Protein AF-A0A251XVH7-F1 (afdb_monomer_lite)

Radius of gyration: 17.25 Å; chains: 1; bounding box: 39×46×41 Å

InterPro domains:
  IPR007061 Mycothiol-S-transferase [PF04978] (10-93)
  IPR034660 DinB/YfiT-like putative metalloenzymes [G3DSA:1.20.120.450] (1-94)
  IPR034660 DinB/YfiT-like putative metalloenzymes [SSF109854] (9-92)

Secondary structure (DSSP, 8-state):
-------TTS-BTTBTTGGG---TT--HHHHHHHHHHHHHHHHHHHTTS-TTPBPSSS-TTT--BHHHHHHHHHHHHHHHHHHHHHHHHHHH-----

Structure (mmCIF, N/CA/C/O backbone):
data_AF-A0A251XVH7-F1
#
_entry.id   AF-A0A251XVH7-F1
#
loop_
_atom_site.group_PDB
_atom_site.id
_atom_site.type_symbol
_atom_site.label_atom_id
_atom_site.label_alt_id
_atom_site.label_comp_id
_atom_site.label_asym_id
_atom_site.label_entity_id
_atom_site.label_seq_id
_atom_site.pdbx_PDB_ins_code
_atom_site.Cartn_x
_atom_site.Cartn_y
_atom_site.Cartn_z
_atom_site.occupancy
_atom_site.B_iso_or_equiv
_atom_site.auth_seq_id
_atom_site.auth_comp_id
_atom_site.auth_asym_id
_atom_site.auth_atom_id
_atom_site.pdbx_PDB_model_num
ATOM 1 N N . MET A 1 1 ? -6.458 33.253 -0.722 1.00 34.56 1 MET A N 1
ATOM 2 C CA . MET A 1 1 ? -5.305 32.506 -1.245 1.00 34.56 1 MET A CA 1
ATOM 3 C C . MET A 1 1 ? -5.839 31.102 -1.409 1.00 34.56 1 MET A C 1
ATOM 5 O O . MET A 1 1 ? -6.135 30.481 -0.400 1.00 34.56 1 MET A O 1
ATOM 9 N N . GLU A 1 2 ? -6.220 30.740 -2.634 1.00 29.88 2 GLU A N 1
ATOM 10 C CA . GLU A 1 2 ? -6.727 29.397 -2.937 1.00 29.88 2 GLU A CA 1
ATOM 11 C C . GLU A 1 2 ? -5.613 28.411 -2.603 1.00 29.88 2 GLU A C 1
ATOM 13 O O . GLU A 1 2 ? -4.509 28.545 -3.130 1.00 29.88 2 GLU A O 1
ATOM 18 N N . ALA A 1 3 ? -5.884 27.492 -1.677 1.00 36.97 3 ALA A N 1
ATOM 19 C CA . ALA A 1 3 ? -5.056 26.315 -1.509 1.00 36.97 3 ALA A CA 1
ATOM 20 C C . ALA A 1 3 ? -5.154 25.559 -2.834 1.00 36.97 3 ALA A C 1
ATOM 22 O O . ALA A 1 3 ? -6.244 25.138 -3.222 1.00 36.97 3 ALA A O 1
ATOM 23 N N . GLY A 1 4 ? -4.045 25.523 -3.571 1.00 38.78 4 GLY A N 1
ATOM 24 C CA . GLY A 1 4 ? -3.938 24.698 -4.759 1.00 38.78 4 GLY A CA 1
ATOM 25 C C . GLY A 1 4 ? -4.288 23.262 -4.396 1.00 38.78 4 GLY A C 1
ATOM 26 O O . GLY A 1 4 ? -4.044 22.825 -3.273 1.00 38.78 4 GLY A O 1
ATOM 27 N N . ASP A 1 5 ? -4.896 22.580 -5.354 1.00 41.78 5 ASP A N 1
ATOM 28 C CA . ASP A 1 5 ? -5.119 21.140 -5.386 1.00 41.78 5 ASP A CA 1
ATOM 29 C C . ASP A 1 5 ? -3.751 20.436 -5.348 1.00 41.78 5 ASP A C 1
ATOM 31 O O . ASP A 1 5 ? -3.204 20.035 -6.373 1.00 41.78 5 ASP A O 1
ATOM 35 N N . TYR A 1 6 ? -3.110 20.435 -4.178 1.00 45.19 6 TYR A N 1
ATOM 36 C CA . TYR A 1 6 ? -1.977 19.567 -3.919 1.00 45.19 6 TYR A CA 1
ATOM 37 C C . TYR A 1 6 ? -2.554 18.163 -3.928 1.00 45.19 6 TYR A C 1
ATOM 39 O O . TYR A 1 6 ? -3.438 17.852 -3.127 1.00 45.19 6 TYR A O 1
ATOM 47 N N . ASP A 1 7 ? -2.081 17.345 -4.862 1.00 54.72 7 ASP A N 1
ATOM 48 C CA . ASP A 1 7 ? -2.281 15.908 -4.805 1.00 54.72 7 ASP A CA 1
ATOM 49 C C . ASP A 1 7 ? -1.710 15.436 -3.464 1.00 54.72 7 ASP A C 1
ATOM 51 O O . ASP A 1 7 ? -0.500 15.277 -3.317 1.00 54.72 7 ASP A O 1
ATOM 55 N N . ARG A 1 8 ? -2.579 15.293 -2.453 1.00 56.84 8 ARG A N 1
ATOM 56 C CA . ARG A 1 8 ? -2.213 14.924 -1.074 1.00 56.84 8 ARG A CA 1
ATOM 57 C C . ARG A 1 8 ? -1.502 13.574 -0.986 1.00 56.84 8 ARG A C 1
ATOM 59 O O . ARG A 1 8 ? -1.070 13.184 0.088 1.00 56.84 8 ARG A O 1
ATOM 66 N N . ARG A 1 9 ? -1.398 12.846 -2.100 1.00 57.88 9 ARG A N 1
ATOM 67 C CA . ARG A 1 9 ? -0.692 11.570 -2.193 1.00 57.88 9 ARG A CA 1
ATOM 68 C C . ARG A 1 9 ? 0.790 11.675 -1.858 1.00 57.88 9 ARG A C 1
ATOM 70 O O . ARG A 1 9 ? 1.362 10.658 -1.483 1.00 57.88 9 ARG A O 1
ATOM 77 N N . PHE A 1 10 ? 1.401 12.854 -1.986 1.00 58.94 10 PHE A N 1
ATOM 78 C CA . PHE A 1 10 ? 2.820 13.044 -1.696 1.00 58.94 10 PHE A CA 1
ATOM 79 C C . PHE A 1 10 ? 3.076 14.402 -1.036 1.00 58.94 10 PHE A C 1
ATOM 81 O O . PHE A 1 10 ? 2.582 15.425 -1.517 1.00 58.94 10 PHE A O 1
ATOM 88 N N . GLY A 1 11 ? 3.875 14.415 0.033 1.00 64.12 11 GLY A N 1
ATOM 89 C CA . GLY A 1 11 ? 4.384 15.628 0.660 1.00 64.12 11 GLY A CA 1
ATOM 90 C C . GLY A 1 11 ? 5.090 16.558 -0.332 1.00 64.12 11 GLY A C 1
ATOM 91 O O . GLY A 1 11 ? 5.663 16.139 -1.343 1.00 64.12 11 GLY A O 1
ATOM 92 N N . GLY A 1 12 ? 5.013 17.857 -0.052 1.00 74.69 12 GLY A N 1
ATOM 93 C CA . GLY A 1 12 ? 5.604 18.922 -0.861 1.00 74.69 12 GLY A CA 1
ATOM 94 C C . GLY A 1 12 ? 6.762 19.620 -0.150 1.00 74.69 12 GLY A C 1
ATOM 95 O O . GLY A 1 12 ? 7.018 19.390 1.025 1.00 74.69 12 GLY A O 1
ATOM 96 N N . ASP A 1 13 ? 7.439 20.540 -0.842 1.00 79.56 13 ASP A N 1
ATOM 97 C CA . ASP A 1 13 ? 8.589 21.276 -0.283 1.00 79.56 13 ASP A CA 1
ATOM 98 C C . ASP A 1 13 ? 8.271 22.017 1.035 1.00 79.56 13 ASP A C 1
ATOM 100 O O . ASP A 1 13 ? 9.141 22.158 1.895 1.00 79.56 13 ASP A O 1
ATOM 104 N N . ASP A 1 14 ? 7.031 22.493 1.188 1.00 83.19 14 ASP A N 1
ATOM 105 C CA . ASP A 1 14 ? 6.565 23.225 2.373 1.00 83.19 14 ASP A CA 1
ATOM 106 C C . ASP A 1 14 ? 5.998 22.307 3.476 1.00 83.19 14 ASP A C 1
ATOM 108 O O . ASP A 1 14 ? 5.850 22.749 4.617 1.00 83.19 14 ASP A O 1
ATOM 112 N N . ASP A 1 15 ? 5.691 21.050 3.144 1.00 80.88 15 ASP A N 1
ATOM 113 C CA . ASP A 1 15 ? 5.148 20.037 4.051 1.00 80.88 15 ASP A CA 1
ATOM 114 C C . ASP A 1 15 ? 5.575 18.634 3.579 1.00 80.88 15 ASP A C 1
ATOM 116 O O . ASP A 1 15 ? 4.853 17.978 2.818 1.00 80.88 15 ASP A O 1
ATOM 120 N N . PRO A 1 16 ? 6.793 18.201 3.951 1.00 80.38 16 PRO A N 1
ATOM 121 C CA . PRO A 1 16 ? 7.409 16.996 3.401 1.00 80.38 16 PRO A CA 1
ATOM 122 C C . PRO A 1 16 ? 6.738 15.705 3.870 1.00 80.38 16 PRO A C 1
ATOM 124 O O . PRO A 1 16 ? 6.974 14.674 3.256 1.00 80.38 16 PRO A O 1
ATOM 127 N N . ASP A 1 17 ? 5.939 15.784 4.934 1.00 81.75 17 ASP A N 1
ATOM 128 C CA . ASP A 1 17 ? 5.206 14.671 5.534 1.00 81.75 17 ASP A CA 1
ATOM 129 C C . ASP A 1 17 ? 3.686 14.824 5.303 1.00 81.75 17 ASP A C 1
ATOM 131 O O . ASP A 1 17 ? 2.881 14.166 5.964 1.00 81.75 17 ASP A O 1
ATOM 135 N N . GLY A 1 18 ? 3.269 15.704 4.385 1.00 81.56 18 GLY A N 1
ATOM 136 C CA . GLY A 1 18 ? 1.858 16.026 4.156 1.00 81.56 18 GLY A CA 1
ATOM 137 C C . GLY A 1 18 ? 1.008 14.832 3.709 1.00 81.56 18 GLY A C 1
ATOM 138 O O . GLY A 1 18 ? -0.211 14.853 3.873 1.00 81.56 18 GLY A O 1
ATOM 139 N N . GLU A 1 19 ? 1.618 13.755 3.203 1.00 77.38 19 GLU A N 1
ATOM 140 C CA . GLU A 1 19 ? 0.913 12.502 2.917 1.00 77.38 19 GLU A CA 1
ATOM 141 C C . GLU A 1 19 ? 0.384 11.789 4.176 1.00 77.38 19 GLU A C 1
ATOM 143 O O . GLU A 1 19 ? -0.502 10.937 4.080 1.00 77.38 19 GLU A O 1
ATOM 148 N N . TRP A 1 20 ? 0.906 12.126 5.360 1.00 81.62 20 TRP A N 1
ATOM 149 C CA . TRP A 1 20 ? 0.494 11.549 6.644 1.00 81.62 20 TRP A CA 1
ATOM 150 C C . TRP A 1 20 ? -0.627 12.342 7.325 1.00 81.62 20 TRP A C 1
ATOM 152 O O . TRP A 1 20 ? -1.186 11.886 8.331 1.00 81.62 20 TRP A O 1
ATOM 162 N N . ASP A 1 21 ? -0.978 13.511 6.789 1.00 84.50 21 ASP A N 1
ATOM 163 C CA . ASP A 1 21 ? -1.988 14.384 7.366 1.00 84.50 21 ASP A CA 1
ATOM 164 C C . ASP A 1 21 ? -3.406 13.902 7.040 1.00 84.50 21 ASP A C 1
ATOM 166 O O . ASP A 1 21 ? -3.865 13.914 5.899 1.00 84.50 21 ASP A O 1
ATOM 170 N N . VAL A 1 22 ? -4.145 13.533 8.091 1.00 84.75 22 VAL A N 1
ATOM 171 C CA . VAL A 1 22 ? -5.575 13.206 8.014 1.00 84.75 22 VAL A CA 1
ATOM 172 C C . VAL A 1 22 ? -6.381 14.331 8.658 1.00 84.75 22 VAL A C 1
ATOM 174 O O . VAL A 1 22 ? -6.379 14.527 9.878 1.00 84.75 22 VAL A O 1
ATOM 177 N N . GLY A 1 23 ? -7.082 15.090 7.824 1.00 87.12 23 GLY A N 1
ATOM 178 C CA . GLY A 1 23 ? -7.920 16.214 8.202 1.00 87.12 23 GLY A CA 1
ATOM 179 C C . GLY A 1 23 ? -9.335 15.815 8.641 1.00 87.12 23 GLY A C 1
ATOM 180 O O . GLY A 1 23 ? -9.817 14.712 8.389 1.00 87.12 23 GLY A O 1
ATOM 181 N N . PRO A 1 24 ? -10.080 16.745 9.263 1.00 87.88 24 PRO A N 1
ATOM 182 C CA . PRO A 1 24 ? -11.427 16.484 9.780 1.00 87.88 24 PRO A CA 1
ATOM 183 C C . PRO A 1 24 ? -12.483 16.229 8.692 1.00 87.88 24 PRO A C 1
ATOM 185 O O . PRO A 1 24 ? -13.607 15.846 9.013 1.00 87.88 24 PRO A O 1
ATOM 188 N N . THR A 1 25 ? -12.160 16.507 7.429 1.00 88.38 25 THR A N 1
ATOM 189 C CA . THR A 1 25 ? -13.039 16.287 6.275 1.00 88.38 25 THR A CA 1
ATOM 190 C C . THR A 1 25 ? -12.732 14.999 5.528 1.00 88.38 25 THR A C 1
ATOM 192 O O . THR A 1 25 ? -13.521 14.632 4.664 1.00 88.38 25 THR A O 1
ATOM 195 N N . ASP A 1 26 ? -11.614 14.342 5.833 1.00 87.56 26 ASP A N 1
ATOM 196 C CA . ASP A 1 26 ? -11.191 13.150 5.110 1.00 87.56 26 ASP A CA 1
ATOM 197 C C . ASP A 1 26 ? -11.982 11.945 5.614 1.00 87.56 26 ASP A C 1
ATOM 199 O O . ASP A 1 26 ? -12.141 11.731 6.822 1.00 87.56 26 ASP A O 1
ATOM 203 N N . SER A 1 27 ? -12.533 11.165 4.685 1.00 92.62 27 SER A N 1
ATOM 204 C CA . SER A 1 27 ? -13.292 9.970 5.034 1.00 92.62 27 SER A CA 1
ATOM 205 C C . SER A 1 27 ? -12.447 8.708 4.897 1.00 92.62 27 SER A C 1
ATOM 207 O O . SER A 1 27 ? -11.627 8.566 3.994 1.00 92.62 27 SER A O 1
ATOM 209 N N . LEU A 1 28 ? -12.718 7.723 5.759 1.00 91.12 28 LEU A N 1
ATOM 210 C CA . LEU A 1 28 ? -12.104 6.397 5.654 1.00 91.12 28 LEU A CA 1
ATOM 211 C C . LEU A 1 28 ? -12.327 5.769 4.268 1.00 91.12 28 LEU A C 1
ATOM 213 O O . LEU A 1 28 ? -11.446 5.096 3.749 1.00 91.12 28 LEU A O 1
ATOM 217 N N . ALA A 1 29 ? -13.504 5.980 3.673 1.00 94.44 29 ALA A N 1
ATOM 218 C CA . ALA A 1 29 ? -13.832 5.428 2.364 1.00 94.44 29 ALA A CA 1
ATOM 219 C C . ALA A 1 29 ? -12.961 6.024 1.247 1.00 94.44 29 ALA A C 1
ATOM 221 O O . ALA A 1 29 ? -12.544 5.287 0.361 1.00 94.44 29 ALA A O 1
ATOM 222 N N . GLU A 1 30 ? -12.676 7.327 1.300 1.00 91.00 30 GLU A N 1
ATOM 223 C CA . GLU A 1 30 ? -11.776 7.985 0.345 1.00 91.00 30 GLU A CA 1
ATOM 224 C C . GLU A 1 30 ? -10.340 7.489 0.516 1.00 91.00 30 GLU A C 1
ATOM 226 O O . GLU A 1 30 ? -9.734 7.071 -0.462 1.00 91.00 30 GLU A O 1
ATOM 231 N N . ILE A 1 31 ? -9.843 7.408 1.756 1.00 90.19 31 ILE A N 1
ATOM 232 C CA . ILE A 1 31 ? -8.486 6.915 2.045 1.00 90.19 31 ILE A CA 1
ATOM 233 C C . ILE A 1 31 ? -8.298 5.475 1.545 1.00 90.19 31 ILE A C 1
ATOM 235 O O . ILE A 1 31 ? -7.284 5.150 0.929 1.00 90.19 31 ILE A O 1
ATOM 239 N N . LEU A 1 32 ? -9.285 4.601 1.775 1.00 92.94 32 LEU A N 1
ATOM 240 C CA . LEU A 1 32 ? -9.245 3.228 1.267 1.00 92.94 32 LEU A CA 1
ATOM 241 C C . LEU A 1 32 ? -9.288 3.184 -0.266 1.00 92.94 32 LEU A C 1
ATOM 243 O O . LEU A 1 32 ? -8.553 2.404 -0.865 1.00 92.94 32 LEU A O 1
ATOM 247 N N . ALA A 1 33 ? -10.104 4.028 -0.903 1.00 93.44 33 ALA A N 1
ATOM 248 C CA . ALA A 1 33 ? -10.173 4.101 -2.360 1.00 93.44 33 ALA A CA 1
ATOM 249 C C . ALA A 1 33 ? -8.858 4.606 -2.982 1.00 93.44 33 ALA A C 1
ATOM 251 O O . ALA A 1 33 ? -8.435 4.089 -4.015 1.00 93.44 33 ALA A O 1
ATOM 252 N N . ASP A 1 34 ? -8.192 5.576 -2.351 1.00 90.50 34 ASP A N 1
ATOM 253 C CA . ASP A 1 34 ? -6.879 6.056 -2.786 1.00 90.50 34 ASP A CA 1
ATOM 254 C C . ASP A 1 34 ? -5.799 4.980 -2.629 1.00 90.50 34 ASP A C 1
ATOM 256 O O . ASP A 1 34 ? -5.000 4.776 -3.547 1.00 90.50 34 ASP A O 1
ATOM 260 N N . TYR A 1 35 ? -5.813 4.228 -1.523 1.00 90.31 35 TYR A N 1
ATOM 261 C CA . TYR A 1 35 ? -4.916 3.087 -1.332 1.00 90.31 35 TYR 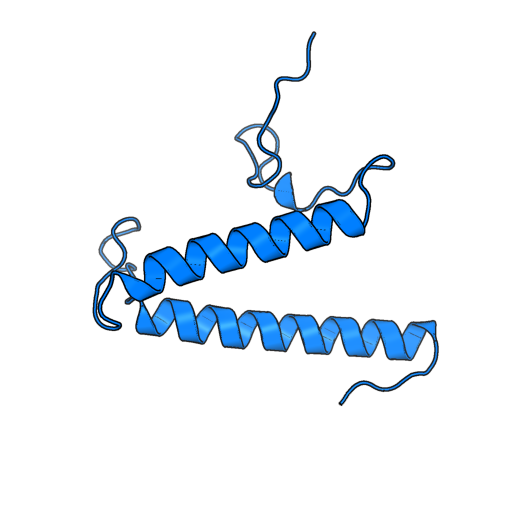A CA 1
ATOM 262 C C . TYR A 1 35 ? -5.123 2.007 -2.406 1.00 90.31 35 TYR A C 1
ATOM 264 O O . TYR A 1 35 ? -4.164 1.569 -3.042 1.00 90.31 35 TYR A O 1
ATOM 272 N N . GLU A 1 36 ? -6.373 1.618 -2.675 1.00 95.38 36 GLU A N 1
ATOM 273 C CA . GLU A 1 36 ? -6.703 0.652 -3.731 1.00 95.38 36 GLU A CA 1
ATOM 274 C C . GLU A 1 36 ? -6.260 1.142 -5.119 1.00 95.38 36 GLU A C 1
ATOM 276 O O . GLU A 1 36 ? -5.737 0.359 -5.919 1.00 95.38 36 GLU A O 1
ATOM 281 N N . ALA A 1 37 ? -6.420 2.439 -5.405 1.00 95.25 37 ALA A N 1
ATOM 282 C CA . ALA A 1 37 ? -5.961 3.041 -6.652 1.00 95.25 37 ALA A CA 1
ATOM 283 C C . ALA A 1 37 ? -4.428 2.990 -6.792 1.00 95.25 37 ALA A C 1
ATOM 285 O O . ALA A 1 37 ? -3.931 2.630 -7.861 1.00 95.25 37 ALA A O 1
ATOM 286 N N . ALA A 1 38 ? -3.682 3.278 -5.720 1.00 92.00 38 ALA A N 1
ATOM 287 C CA . ALA A 1 38 ? -2.221 3.187 -5.704 1.00 92.00 38 ALA A CA 1
ATOM 288 C C . ALA A 1 38 ? -1.723 1.740 -5.893 1.00 92.00 38 ALA A C 1
ATOM 290 O O . ALA A 1 38 ? -0.760 1.498 -6.631 1.00 92.00 38 ALA A O 1
ATOM 291 N N . CYS A 1 39 ? -2.405 0.758 -5.291 1.00 95.19 39 CYS A N 1
ATOM 292 C CA . CYS A 1 39 ? -2.131 -0.660 -5.530 1.00 95.19 39 CYS A CA 1
ATOM 293 C C . CYS A 1 39 ? -2.368 -1.037 -6.997 1.00 95.19 39 CYS A C 1
ATOM 295 O O . CYS A 1 39 ? -1.501 -1.652 -7.615 1.00 95.19 39 CYS A O 1
ATOM 297 N N . ALA A 1 40 ? -3.492 -0.620 -7.587 1.00 97.12 40 ALA A N 1
ATOM 298 C CA . ALA A 1 40 ? -3.804 -0.912 -8.986 1.00 97.12 40 ALA A CA 1
ATOM 299 C C . ALA A 1 40 ? -2.790 -0.284 -9.962 1.00 97.12 40 ALA A C 1
ATOM 301 O O . ALA A 1 40 ? -2.422 -0.900 -10.967 1.00 97.12 40 ALA A O 1
ATOM 302 N N . GLU A 1 41 ? -2.312 0.929 -9.671 1.00 95.75 41 GLU A N 1
ATOM 303 C CA . GLU A 1 41 ? -1.240 1.565 -10.438 1.00 95.75 41 GLU A CA 1
ATOM 304 C C . GLU A 1 41 ? 0.076 0.780 -10.328 1.00 95.75 41 GLU A C 1
ATOM 306 O O . GLU A 1 41 ? 0.707 0.484 -11.350 1.00 95.75 41 GLU A O 1
ATOM 311 N N . SER A 1 42 ? 0.447 0.376 -9.111 1.00 94.19 42 SER A N 1
ATOM 312 C CA . SER A 1 42 ? 1.642 -0.434 -8.850 1.00 94.19 42 SER A CA 1
ATOM 313 C C . SER A 1 42 ? 1.586 -1.778 -9.580 1.00 94.19 42 SER A C 1
ATOM 315 O O . SER A 1 42 ? 2.540 -2.142 -10.267 1.00 94.19 42 SER A O 1
ATOM 317 N N . ASP A 1 43 ? 0.451 -2.478 -9.528 1.00 96.94 43 ASP A N 1
ATOM 318 C CA . ASP A 1 43 ? 0.233 -3.742 -10.239 1.00 96.94 43 ASP A CA 1
ATOM 319 C C . ASP A 1 43 ? 0.390 -3.574 -11.753 1.00 96.94 43 ASP A C 1
ATOM 321 O O . ASP A 1 43 ? 1.024 -4.394 -12.425 1.00 96.94 43 ASP A O 1
ATOM 325 N N . ALA A 1 44 ? -0.143 -2.482 -12.308 1.00 97.25 44 ALA A N 1
ATOM 326 C CA . ALA A 1 44 ? -0.006 -2.179 -13.726 1.00 97.25 44 ALA A CA 1
ATOM 327 C C . ALA A 1 44 ? 1.454 -1.914 -14.127 1.00 97.25 44 ALA A C 1
ATOM 329 O O . ALA A 1 44 ? 1.841 -2.251 -15.248 1.00 97.25 44 ALA A O 1
ATOM 330 N N . VAL A 1 45 ? 2.266 -1.312 -13.250 1.00 93.88 45 VAL A N 1
ATOM 331 C CA . VAL A 1 45 ? 3.712 -1.142 -13.462 1.00 93.88 45 VAL A CA 1
ATOM 332 C C . VAL A 1 45 ? 4.422 -2.489 -13.385 1.00 93.88 45 VAL A C 1
ATOM 334 O O . VAL A 1 45 ? 5.125 -2.845 -14.330 1.00 93.88 45 VAL A O 1
ATOM 337 N N . ILE A 1 46 ? 4.190 -3.264 -12.324 1.00 96.12 46 ILE A N 1
ATOM 338 C CA . ILE A 1 46 ? 4.809 -4.580 -12.113 1.00 96.12 46 ILE A CA 1
ATOM 339 C C . ILE A 1 46 ? 4.550 -5.501 -13.310 1.00 96.12 46 ILE A C 1
ATOM 341 O O . ILE A 1 46 ? 5.466 -6.156 -13.794 1.00 96.12 46 ILE A O 1
ATOM 345 N N . ALA A 1 47 ? 3.330 -5.502 -13.854 1.00 97.56 47 ALA A N 1
ATOM 346 C CA . ALA A 1 47 ? 2.959 -6.339 -14.995 1.00 97.56 47 ALA A CA 1
ATOM 347 C C . ALA A 1 47 ? 3.711 -6.018 -16.305 1.00 97.56 47 ALA A C 1
ATOM 349 O O . ALA A 1 47 ? 3.648 -6.804 -17.252 1.00 97.56 47 ALA A O 1
ATOM 350 N N . ARG A 1 48 ? 4.386 -4.864 -16.394 1.00 97.50 48 ARG A N 1
ATOM 351 C CA . ARG A 1 48 ? 5.117 -4.404 -17.589 1.00 97.50 48 ARG A CA 1
ATOM 352 C C . ARG A 1 48 ? 6.633 -4.601 -17.498 1.00 97.50 48 ARG A C 1
ATOM 354 O O . ARG A 1 48 ? 7.311 -4.304 -18.480 1.00 97.50 48 ARG A O 1
ATOM 361 N N . HIS A 1 49 ? 7.143 -5.074 -16.363 1.00 96.62 49 HIS A N 1
ATOM 362 C CA . HIS A 1 49 ? 8.571 -5.137 -16.057 1.00 96.62 49 HIS A CA 1
ATOM 363 C C . HIS A 1 49 ? 9.004 -6.528 -15.596 1.00 96.62 49 HIS A C 1
ATOM 365 O O . HIS A 1 49 ? 8.221 -7.282 -15.014 1.00 96.62 49 HIS A O 1
ATOM 371 N N . ASP A 1 50 ? 10.270 -6.859 -15.836 1.00 97.50 50 ASP A N 1
ATOM 372 C CA . ASP A 1 50 ? 10.872 -8.065 -15.278 1.00 97.50 50 ASP A CA 1
ATOM 373 C C . ASP A 1 50 ? 11.302 -7.804 -13.830 1.00 97.50 50 ASP A C 1
ATOM 375 O O . ASP A 1 50 ? 11.740 -6.715 -13.466 1.00 97.50 50 ASP A O 1
ATOM 379 N N . LEU A 1 51 ? 11.229 -8.825 -12.974 1.00 96.44 51 LEU A N 1
ATOM 380 C CA . LEU A 1 51 ? 11.613 -8.687 -11.561 1.00 96.44 51 LEU A CA 1
ATOM 381 C C . LEU A 1 51 ? 13.084 -8.278 -11.369 1.00 96.44 51 LEU A C 1
ATOM 383 O O . LEU A 1 51 ? 13.445 -7.749 -10.320 1.00 96.44 51 LEU A O 1
ATOM 387 N N . ASP A 1 52 ? 13.934 -8.526 -12.360 1.00 96.81 52 ASP A N 1
ATOM 388 C CA . ASP A 1 52 ? 15.349 -8.165 -12.307 1.00 96.81 52 ASP A CA 1
ATOM 389 C C . ASP A 1 52 ? 15.634 -6.785 -12.941 1.00 96.81 52 ASP A C 1
ATOM 391 O O . ASP A 1 52 ? 16.786 -6.348 -12.936 1.00 96.81 52 ASP A O 1
ATOM 395 N N . ASP A 1 53 ? 14.604 -6.071 -13.424 1.00 96.00 53 ASP A N 1
ATOM 396 C CA . ASP A 1 53 ? 14.724 -4.679 -13.869 1.00 96.00 53 ASP A CA 1
ATOM 397 C C . ASP A 1 53 ? 15.134 -3.776 -12.699 1.00 96.00 53 ASP A C 1
ATOM 399 O O . ASP A 1 53 ? 14.657 -3.925 -11.571 1.00 96.00 53 ASP A O 1
ATOM 403 N N . ILE A 1 54 ? 16.022 -2.820 -12.979 1.00 95.25 54 ILE A N 1
ATOM 404 C CA . ILE A 1 54 ? 16.522 -1.844 -12.005 1.00 95.25 54 ILE A CA 1
ATOM 405 C C . ILE A 1 54 ? 15.675 -0.573 -12.064 1.00 95.25 54 ILE A C 1
ATOM 407 O O . ILE A 1 54 ? 15.317 -0.115 -13.152 1.00 95.25 54 ILE A O 1
ATOM 411 N N . ALA A 1 55 ? 15.373 -0.001 -10.896 1.00 90.88 55 ALA A N 1
ATOM 412 C CA . ALA A 1 55 ? 14.615 1.239 -10.776 1.00 90.88 55 ALA A CA 1
ATOM 413 C C . ALA A 1 55 ? 15.198 2.358 -11.657 1.00 90.88 55 ALA A C 1
ATOM 415 O O . ALA A 1 55 ? 16.410 2.548 -11.738 1.00 90.88 55 ALA A O 1
ATOM 416 N N . ALA A 1 56 ? 14.318 3.122 -12.309 1.00 85.25 56 ALA A N 1
ATOM 417 C CA . ALA A 1 56 ? 14.714 4.185 -13.236 1.00 85.25 56 ALA A CA 1
ATO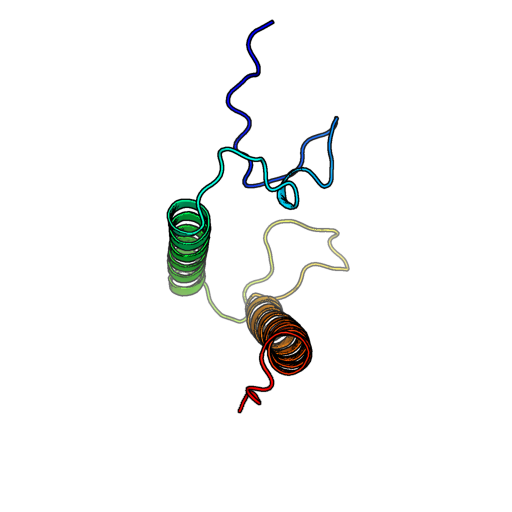M 418 C C . ALA A 1 56 ? 15.190 5.473 -12.536 1.00 85.25 56 ALA A C 1
ATOM 420 O O . ALA A 1 56 ? 15.745 6.357 -13.190 1.00 85.25 56 ALA A O 1
ATOM 421 N N . ALA A 1 57 ? 14.947 5.596 -11.230 1.00 80.12 57 ALA A N 1
ATOM 422 C CA . ALA A 1 57 ? 15.286 6.759 -10.424 1.00 80.12 57 ALA A CA 1
ATOM 423 C C . ALA A 1 57 ? 15.894 6.325 -9.084 1.00 80.12 57 ALA A C 1
ATOM 425 O O . ALA A 1 57 ? 15.447 5.354 -8.476 1.00 80.12 57 ALA A O 1
ATOM 426 N N . GLY A 1 58 ? 16.911 7.065 -8.642 1.00 73.25 58 GLY A N 1
ATOM 427 C CA . GLY A 1 58 ? 17.647 6.833 -7.401 1.00 73.25 58 GLY A CA 1
ATOM 428 C C . GLY A 1 58 ? 19.142 7.141 -7.559 1.00 73.25 58 GLY A C 1
ATOM 429 O O . GLY A 1 58 ? 19.614 7.345 -8.684 1.00 73.25 58 GLY A O 1
ATOM 430 N N . PRO A 1 59 ? 19.910 7.195 -6.458 1.00 75.44 59 PRO A N 1
ATOM 431 C CA . PRO A 1 59 ? 21.368 7.231 -6.523 1.00 75.44 59 PRO A CA 1
ATOM 432 C C . PRO A 1 59 ? 21.871 5.967 -7.245 1.00 75.44 59 PRO A C 1
ATOM 434 O O . PRO A 1 59 ? 21.400 4.879 -6.913 1.00 75.44 59 PRO A O 1
ATOM 437 N N . PRO A 1 60 ? 22.810 6.050 -8.210 1.00 71.56 60 PRO A N 1
ATOM 438 C CA . PRO A 1 60 ? 23.226 4.895 -9.012 1.00 71.56 60 PRO A CA 1
ATOM 439 C C . PRO A 1 60 ? 23.721 3.700 -8.187 1.00 71.56 60 PRO A C 1
ATOM 441 O O . PRO A 1 60 ? 23.471 2.556 -8.557 1.00 71.56 60 PRO A O 1
ATOM 444 N N . GLU A 1 61 ? 24.408 3.962 -7.072 1.00 75.75 61 GLU A N 1
ATOM 445 C CA . GLU A 1 61 ? 24.857 2.947 -6.112 1.00 75.75 61 GLU A CA 1
ATOM 446 C C . GLU A 1 61 ? 23.737 2.292 -5.280 1.00 75.75 61 GLU A C 1
ATOM 448 O O . GLU A 1 61 ? 23.983 1.271 -4.640 1.00 75.75 61 GLU A O 1
ATOM 453 N N . GLU A 1 62 ? 22.521 2.839 -5.301 1.00 82.56 62 GLU A N 1
ATOM 454 C CA . GLU A 1 62 ? 21.409 2.449 -4.425 1.00 82.56 62 GLU A CA 1
ATOM 455 C C . GLU A 1 62 ? 20.148 2.021 -5.187 1.00 82.56 62 GLU A C 1
ATOM 457 O O . GLU A 1 62 ? 19.143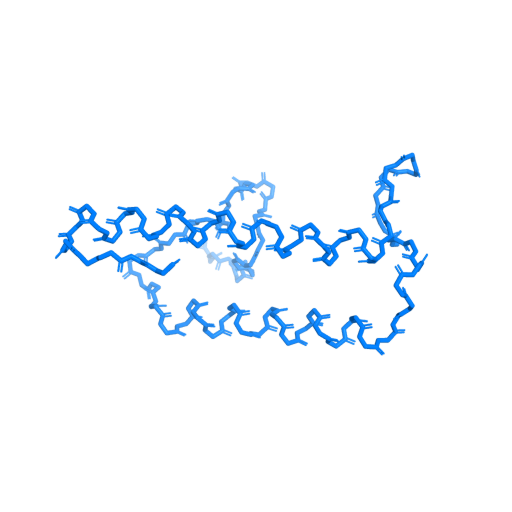 1.709 -4.556 1.00 82.56 62 GLU A O 1
ATOM 462 N N . MET A 1 63 ? 20.166 1.97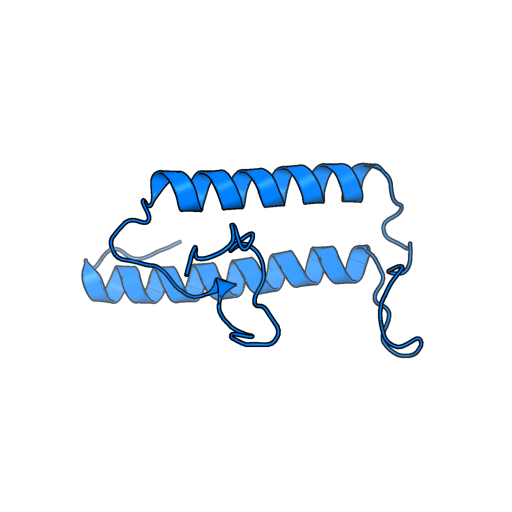7 -6.525 1.00 88.94 63 MET A N 1
ATOM 463 C CA . MET A 1 63 ? 18.972 1.622 -7.302 1.00 88.94 63 MET A CA 1
ATOM 464 C C . MET A 1 63 ? 18.583 0.147 -7.080 1.00 88.94 63 MET A C 1
ATOM 466 O O . MET A 1 63 ? 19.324 -0.751 -7.498 1.00 88.94 63 MET A O 1
ATOM 470 N N . PRO A 1 64 ? 17.422 -0.138 -6.460 1.00 93.44 64 PRO A N 1
ATOM 471 C CA . PRO A 1 64 ? 16.995 -1.507 -6.212 1.00 93.44 64 PRO A CA 1
ATOM 472 C C . PRO A 1 64 ? 16.428 -2.154 -7.480 1.00 93.44 64 PRO A C 1
ATOM 474 O O . PRO A 1 64 ? 15.960 -1.475 -8.399 1.00 93.44 64 PRO A O 1
ATOM 477 N N . SER A 1 65 ? 16.422 -3.488 -7.514 1.00 95.44 65 SER A N 1
ATOM 478 C CA . SER A 1 65 ? 15.632 -4.222 -8.504 1.00 95.44 65 SER A CA 1
ATOM 479 C C . SER A 1 65 ? 14.148 -4.219 -8.140 1.00 95.44 65 SER A C 1
ATOM 481 O O . SER A 1 65 ? 13.788 -4.114 -6.963 1.00 95.44 65 SER A O 1
ATOM 483 N N . LEU A 1 66 ? 13.277 -4.421 -9.128 1.00 95.94 66 LEU A N 1
ATOM 484 C CA . LEU A 1 66 ? 11.839 -4.570 -8.899 1.00 95.94 66 LEU A CA 1
ATOM 485 C C . LEU A 1 66 ? 11.534 -5.703 -7.905 1.00 95.94 66 LEU A C 1
ATOM 487 O O . LEU A 1 66 ? 10.687 -5.553 -7.029 1.00 95.94 66 LEU A O 1
ATOM 491 N N . ARG A 1 67 ? 12.278 -6.813 -7.970 1.00 97.06 67 ARG A N 1
ATOM 492 C CA . ARG A 1 67 ? 12.208 -7.915 -7.000 1.00 97.06 67 ARG A CA 1
ATOM 493 C C . ARG A 1 67 ? 12.428 -7.433 -5.574 1.00 97.06 67 ARG A C 1
ATOM 495 O O . ARG A 1 67 ? 11.686 -7.836 -4.683 1.00 97.06 67 ARG A O 1
ATOM 502 N N . TRP A 1 68 ? 13.463 -6.624 -5.362 1.00 95.75 68 TRP A N 1
ATOM 503 C CA . TRP A 1 68 ? 13.765 -6.082 -4.044 1.00 95.75 68 TRP A CA 1
ATOM 504 C C . TRP A 1 68 ? 12.628 -5.178 -3.567 1.00 95.75 68 TRP A C 1
ATOM 506 O O . TRP A 1 68 ? 12.147 -5.374 -2.456 1.00 95.75 68 TRP A O 1
ATOM 516 N N . ILE A 1 69 ? 12.140 -4.275 -4.428 1.00 95.06 69 ILE A N 1
ATOM 517 C CA . ILE A 1 69 ? 11.041 -3.350 -4.105 1.00 95.06 69 ILE A CA 1
ATOM 518 C C . ILE A 1 69 ? 9.788 -4.119 -3.675 1.00 95.06 69 ILE A C 1
ATOM 520 O O . ILE A 1 69 ? 9.224 -3.837 -2.623 1.00 95.06 69 ILE A O 1
ATOM 524 N N . VAL A 1 70 ? 9.365 -5.119 -4.454 1.00 96.06 70 VAL A N 1
ATOM 525 C CA . VAL A 1 70 ? 8.151 -5.898 -4.161 1.00 96.06 70 VAL A CA 1
ATOM 526 C C . VAL A 1 70 ? 8.275 -6.640 -2.830 1.00 96.06 70 VAL A C 1
ATOM 528 O O . VAL A 1 70 ? 7.360 -6.597 -2.012 1.00 96.06 70 VAL A O 1
ATOM 531 N N . VAL A 1 71 ? 9.410 -7.301 -2.583 1.00 97.31 71 VAL A N 1
ATOM 532 C CA . VAL A 1 71 ? 9.644 -7.995 -1.306 1.00 97.31 71 VAL A CA 1
ATOM 533 C C . VAL A 1 71 ? 9.666 -7.005 -0.142 1.00 97.31 71 VAL A C 1
ATOM 535 O O . VAL A 1 71 ? 9.084 -7.288 0.902 1.00 97.31 71 VAL A O 1
ATOM 538 N N . HIS A 1 72 ? 10.284 -5.840 -0.332 1.00 95.31 72 HIS A N 1
ATOM 539 C CA . HIS A 1 72 ? 10.339 -4.793 0.678 1.00 95.31 72 HIS A CA 1
ATOM 540 C C . HIS A 1 72 ? 8.943 -4.265 1.035 1.00 95.31 72 HIS A C 1
ATOM 542 O O . HIS A 1 72 ? 8.613 -4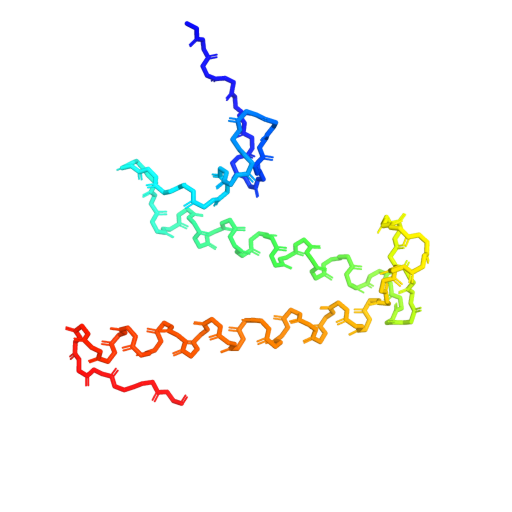.185 2.214 1.00 95.31 72 HIS A O 1
ATOM 548 N N . LEU A 1 73 ? 8.088 -3.993 0.043 1.00 95.06 73 LEU A N 1
ATOM 549 C CA . LEU A 1 73 ? 6.711 -3.552 0.287 1.00 95.06 73 LEU A CA 1
ATOM 550 C C . LEU A 1 73 ? 5.872 -4.615 1.009 1.00 95.06 73 LEU A C 1
ATOM 552 O O . LEU A 1 73 ? 5.065 -4.269 1.871 1.00 95.06 73 LEU A O 1
ATOM 556 N N . ILE A 1 74 ? 6.074 -5.904 0.711 1.00 96.25 74 ILE A N 1
ATOM 557 C CA . ILE A 1 74 ? 5.409 -6.998 1.438 1.00 96.25 74 ILE A CA 1
ATOM 558 C C . ILE A 1 74 ? 5.845 -7.013 2.909 1.00 96.25 74 ILE A C 1
ATOM 560 O O . ILE A 1 74 ? 5.000 -7.120 3.797 1.00 96.25 74 ILE A O 1
ATOM 564 N N . GLU A 1 75 ? 7.149 -6.898 3.172 1.00 97.31 75 GLU A N 1
ATOM 565 C CA . GLU A 1 75 ? 7.689 -6.863 4.535 1.00 97.31 75 GLU A CA 1
ATOM 566 C C . GLU A 1 75 ? 7.158 -5.658 5.322 1.00 97.31 75 GLU A C 1
ATOM 568 O O . GLU A 1 75 ? 6.705 -5.812 6.458 1.00 97.31 75 GLU A O 1
ATOM 573 N N . GLU A 1 76 ? 7.169 -4.475 4.710 1.00 95.00 76 GLU A N 1
ATOM 574 C CA . GLU A 1 76 ? 6.699 -3.245 5.344 1.00 95.00 76 GLU A CA 1
ATOM 575 C C . GLU A 1 76 ? 5.194 -3.293 5.633 1.00 95.00 76 GLU A C 1
ATOM 577 O O . GLU A 1 76 ? 4.755 -2.970 6.737 1.00 95.00 76 GLU A O 1
ATOM 582 N N . THR A 1 77 ? 4.400 -3.803 4.687 1.00 94.00 77 THR A N 1
ATOM 583 C CA . THR A 1 77 ? 2.954 -3.991 4.881 1.00 94.00 77 THR A CA 1
ATOM 584 C C . THR A 1 77 ? 2.671 -4.951 6.037 1.00 94.00 77 THR A C 1
ATOM 586 O O . THR A 1 77 ? 1.826 -4.665 6.885 1.00 94.00 77 THR A O 1
ATOM 589 N N . ALA A 1 78 ? 3.403 -6.068 6.124 1.00 94.56 78 ALA A N 1
ATOM 590 C CA . ALA A 1 78 ? 3.248 -7.028 7.216 1.00 94.56 78 ALA A CA 1
ATOM 591 C C . ALA A 1 78 ? 3.628 -6.424 8.580 1.00 94.56 78 ALA 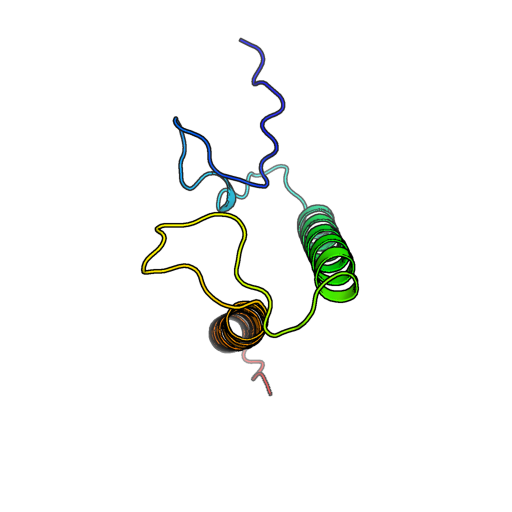A C 1
ATOM 593 O O . ALA A 1 78 ? 2.944 -6.660 9.578 1.00 94.56 78 ALA A O 1
ATOM 594 N N . ARG A 1 79 ? 4.688 -5.607 8.630 1.00 94.81 79 ARG A N 1
ATOM 595 C CA . ARG A 1 79 ? 5.105 -4.886 9.842 1.00 94.81 79 ARG A CA 1
ATOM 596 C C . ARG A 1 79 ? 4.018 -3.926 10.325 1.00 94.81 79 ARG A C 1
ATOM 598 O O . ARG A 1 79 ? 3.692 -3.924 11.511 1.00 94.81 79 ARG A O 1
ATOM 605 N N . HIS A 1 80 ? 3.435 -3.147 9.418 1.00 92.69 80 HIS A N 1
ATOM 606 C CA . HIS A 1 80 ? 2.353 -2.223 9.752 1.00 92.69 80 HIS A CA 1
ATOM 607 C C . HIS A 1 80 ? 1.074 -2.939 10.180 1.00 92.69 80 HIS A C 1
ATOM 609 O O . HIS A 1 80 ? 0.479 -2.538 11.180 1.00 92.69 80 HIS A O 1
ATOM 615 N N . ALA A 1 81 ? 0.691 -4.023 9.501 1.00 92.81 81 ALA A N 1
ATOM 616 C CA . ALA A 1 81 ? -0.458 -4.833 9.900 1.00 92.81 81 ALA A CA 1
ATOM 617 C C . ALA A 1 81 ? -0.313 -5.332 11.349 1.00 92.81 81 ALA A C 1
ATOM 619 O O . ALA A 1 81 ? -1.211 -5.126 12.161 1.00 92.81 81 ALA A O 1
ATOM 620 N N . GLY A 1 82 ? 0.865 -5.853 11.713 1.00 93.00 82 GLY A N 1
ATOM 621 C CA . GLY A 1 82 ? 1.144 -6.281 13.086 1.00 93.00 82 GLY A CA 1
ATOM 622 C C . GLY A 1 82 ? 1.046 -5.149 14.118 1.00 93.00 82 GLY A C 1
ATOM 623 O O . GLY A 1 82 ? 0.514 -5.349 15.209 1.00 93.00 82 GLY A O 1
ATOM 624 N N . HIS A 1 83 ? 1.511 -3.937 13.794 1.00 94.19 83 HIS A N 1
ATOM 625 C CA . HIS A 1 83 ? 1.337 -2.779 14.680 1.00 94.19 83 HIS A CA 1
ATOM 626 C C . HIS A 1 83 ? -0.141 -2.398 14.860 1.00 94.19 83 HIS A C 1
ATOM 628 O O . HIS A 1 83 ? -0.564 -2.098 15.979 1.00 94.19 83 HIS A O 1
ATOM 634 N N . VAL A 1 84 ? -0.927 -2.424 13.781 1.00 91.88 84 VAL A N 1
ATOM 635 C CA . VAL A 1 84 ? -2.366 -2.121 13.820 1.00 91.88 84 VAL A CA 1
ATOM 636 C C . VAL A 1 84 ? -3.127 -3.170 14.632 1.00 91.88 84 VAL A C 1
ATOM 638 O O . VAL A 1 84 ? -4.004 -2.803 15.415 1.00 91.88 84 VAL A O 1
ATOM 641 N N . ASP A 1 85 ? -2.753 -4.445 14.535 1.00 92.88 85 ASP A N 1
ATOM 642 C CA . ASP A 1 85 ? -3.352 -5.512 15.341 1.00 92.88 85 ASP A CA 1
ATOM 643 C C . ASP A 1 85 ? -3.112 -5.318 16.839 1.00 92.88 85 ASP A C 1
ATOM 645 O O . ASP A 1 85 ? -4.053 -5.433 17.626 1.00 92.88 85 ASP A O 1
ATOM 649 N N . VAL A 1 86 ? -1.893 -4.938 17.241 1.00 93.19 86 VAL A N 1
ATOM 650 C CA . VAL A 1 86 ? -1.593 -4.598 18.643 1.00 93.19 86 VAL A CA 1
ATOM 651 C C . VAL A 1 86 ? -2.455 -3.426 19.116 1.00 93.19 86 VAL A C 1
ATOM 653 O O . VAL A 1 86 ? -2.995 -3.461 20.221 1.00 93.19 86 VAL A O 1
ATOM 656 N N . ILE A 1 87 ? -2.619 -2.386 18.293 1.00 92.75 87 ILE A N 1
ATOM 657 C CA . ILE A 1 87 ? -3.481 -1.244 18.631 1.00 92.75 87 ILE A CA 1
ATOM 658 C C . ILE A 1 87 ? -4.933 -1.701 18.805 1.00 92.75 87 ILE A C 1
ATOM 660 O O . ILE A 1 87 ? -5.579 -1.308 19.777 1.00 92.75 87 ILE A O 1
ATOM 664 N N . ARG A 1 88 ? -5.445 -2.546 17.906 1.00 93.56 88 ARG A N 1
ATOM 665 C CA . ARG A 1 88 ? -6.815 -3.065 17.984 1.00 93.56 88 ARG A CA 1
ATOM 666 C C . ARG A 1 88 ? -7.033 -3.892 19.249 1.00 93.56 88 ARG A C 1
ATOM 668 O O . ARG A 1 88 ? -7.996 -3.639 19.970 1.00 93.56 88 ARG A O 1
ATOM 675 N N . GLU A 1 89 ? -6.102 -4.786 19.577 1.00 94.56 89 GLU A N 1
ATOM 676 C CA . GLU A 1 89 ? -6.152 -5.577 20.811 1.00 94.56 89 GLU A CA 1
ATOM 677 C C . GLU A 1 89 ? -6.195 -4.675 22.055 1.00 94.56 89 GLU A C 1
ATOM 679 O O . GLU A 1 89 ? -6.973 -4.921 22.975 1.00 94.56 89 GLU A O 1
ATOM 684 N N . LEU A 1 90 ? -5.418 -3.588 22.071 1.00 95.56 90 LEU A N 1
ATOM 685 C CA . LEU A 1 90 ? -5.428 -2.622 23.174 1.00 95.56 90 LEU A CA 1
ATOM 686 C C . LEU A 1 90 ? -6.729 -1.809 23.263 1.00 95.56 90 LEU A C 1
ATOM 688 O O . LEU A 1 90 ? -7.120 -1.413 24.363 1.00 95.56 90 LEU A O 1
ATOM 692 N N . VAL A 1 91 ? -7.382 -1.529 22.133 1.00 95.88 91 VAL A N 1
ATOM 693 C CA . VAL A 1 91 ? -8.587 -0.688 22.068 1.00 95.88 91 VAL A CA 1
ATOM 694 C C . VAL A 1 91 ? -9.859 -1.477 22.374 1.00 95.88 91 VAL A C 1
ATOM 696 O O . VAL A 1 91 ? -10.703 -0.989 23.128 1.00 95.88 91 VAL A O 1
ATOM 699 N N . ASP A 1 92 ? -10.019 -2.670 21.801 1.00 94.38 92 ASP A N 1
ATOM 700 C CA . ASP A 1 92 ? -11.269 -3.437 21.880 1.00 94.38 92 ASP A CA 1
ATOM 701 C C . ASP A 1 92 ? -11.109 -4.880 22.393 1.00 94.38 92 ASP A C 1
ATOM 703 O O . ASP A 1 92 ? -12.109 -5.576 22.589 1.00 94.38 92 ASP A O 1
ATOM 707 N N . GLY A 1 93 ? -9.881 -5.318 22.692 1.00 89.75 93 GLY A N 1
ATOM 708 C CA . GLY A 1 93 ? -9.590 -6.656 23.214 1.00 89.75 93 GLY A CA 1
ATOM 709 C C . GLY A 1 93 ? -9.596 -7.764 22.159 1.00 89.75 93 GLY A C 1
ATOM 710 O O . GLY A 1 93 ? -9.443 -8.933 22.519 1.00 89.75 93 GLY A O 1
ATOM 711 N N . THR A 1 94 ? -9.780 -7.440 20.876 1.00 89.06 94 THR A N 1
ATOM 712 C CA . THR A 1 94 ? -9.782 -8.430 19.798 1.00 89.06 94 THR A CA 1
ATOM 713 C C . THR A 1 94 ? -8.364 -8.688 19.303 1.00 89.06 94 THR A C 1
ATOM 715 O O . THR A 1 94 ? -7.713 -7.801 18.757 1.00 89.06 94 THR A O 1
ATOM 718 N N . THR A 1 95 ? -7.897 -9.925 19.439 1.00 82.69 95 THR A N 1
ATOM 719 C CA . THR A 1 95 ? -6.581 -10.356 18.947 1.00 82.69 95 THR A CA 1
ATOM 720 C C . THR A 1 95 ? -6.590 -10.518 17.418 1.00 82.69 95 THR A C 1
ATOM 722 O O . THR A 1 95 ? -7.584 -10.990 16.856 1.00 82.69 95 THR A O 1
ATOM 725 N N . GLY A 1 96 ? -5.516 -10.084 16.745 1.00 71.25 96 GLY A N 1
ATOM 726 C CA . GLY A 1 96 ? -5.234 -10.370 15.322 1.00 71.25 96 GLY A CA 1
ATOM 727 C C . GLY A 1 96 ? -4.797 -11.826 15.073 1.00 71.25 96 GLY A C 1
ATOM 728 O O . GLY A 1 96 ? -4.692 -12.594 16.032 1.00 71.25 96 GLY A O 1
ATOM 729 N N . GLU A 1 97 ? -4.584 -12.210 13.805 1.00 59.38 97 GLU A N 1
ATOM 730 C CA . GLU A 1 97 ? -4.105 -13.554 13.391 1.00 59.38 97 GLU A CA 1
ATOM 731 C C . GLU A 1 97 ? -2.578 -13.643 13.249 1.00 59.38 97 GLU A C 1
ATOM 733 O O . GLU A 1 97 ? -1.960 -12.678 12.748 1.00 59.38 97 GLU A O 1
#

Organism: NCBI:txid28447

Sequence (97 aa):
MEAGDYDRRFGGDDDPDGEWDVGPTDSLAEILADYEAACAESDAVIARHDLDDIAAAGPPEEMPSLRWIVVHLIEETARHAGHVDVIRELVDGTTGE

Foldseek 3Di:
DDPPPDVQCAADPVGRPSVVDDDPPDDPVVVVVVVVVVVVVVVVVVVVDDQQDWDPDDDPVPTDGNVVVVVVVVVVVVVVVVVVQVVCCVPPVDHDD

pLDDT: mean 85.28, std 15.84, range [29.88, 97.56]